Protein AF-A0A2H4T8H1-F1 (afdb_monomer)

Secondary structure (DSSP, 8-state):
-HHHHHHHHHHHHHHHHHHHHHHHHHHHHHHHHHHHHHHHHHHHS---GGGGG---

Foldseek 3Di:
DVVCCVPVVCVVVVCVVVVVVVVVVVVVVVVVVLLVVLVCCCPVVVDDPVSNPDDD

pLDDT: mean 90.31, std 7.23, range [61.28, 97.38]

Radius of gyration: 20.38 Å; Cα contacts (8 Å, |Δi|>4): 13; chains: 1; bounding box: 35×18×58 Å

Mean predicted aligned error: 5.93 Å

Structure (mmCIF, N/CA/C/O backbone):
data_AF-A0A2H4T8H1-F1
#
_entry.id   AF-A0A2H4T8H1-F1
#
loop_
_atom_site.group_PDB
_atom_site.id
_atom_site.type_symbol
_atom_site.label_atom_id
_atom_site.label_alt_id
_atom_site.label_comp_id
_atom_site.label_asym_id
_atom_site.label_entity_id
_atom_site.label_seq_id
_atom_site.pdbx_PDB_ins_code
_atom_site.Cartn_x
_atom_site.Cartn_y
_atom_site.Cartn_z
_atom_site.occupancy
_atom_site.B_iso_or_equiv
_atom_site.auth_seq_id
_atom_site.auth_comp_id
_atom_site.auth_asym_id
_atom_site.auth_atom_id
_atom_site.pdbx_PDB_model_num
ATOM 1 N N . TRP A 1 1 ? 14.285 5.799 -38.132 1.00 76.69 1 TRP A N 1
ATOM 2 C CA . TRP A 1 1 ? 14.779 4.449 -37.817 1.00 76.69 1 TRP A CA 1
ATOM 3 C C . TRP A 1 1 ? 15.421 4.367 -36.429 1.00 76.69 1 TRP A C 1
ATOM 5 O O . TRP A 1 1 ? 14.664 4.239 -35.489 1.00 76.69 1 TRP A O 1
ATOM 15 N N . PHE A 1 2 ? 16.734 4.573 -36.210 1.00 82.94 2 PHE A N 1
ATOM 16 C CA . PHE A 1 2 ? 17.35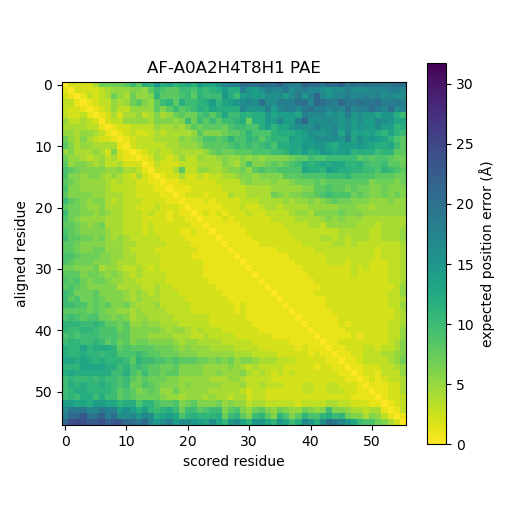3 4.369 -34.871 1.00 82.94 2 PHE A CA 1
ATOM 17 C C . PHE A 1 2 ? 16.675 5.127 -33.710 1.00 82.94 2 PHE A C 1
ATOM 19 O O . PHE A 1 2 ? 16.441 4.561 -32.648 1.00 82.94 2 PHE A O 1
ATOM 26 N N . MET A 1 3 ? 16.323 6.398 -33.920 1.00 82.19 3 MET A N 1
ATOM 27 C CA . MET A 1 3 ? 15.614 7.192 -32.909 1.00 82.19 3 MET A CA 1
ATOM 28 C C . MET A 1 3 ? 14.191 6.680 -32.631 1.00 82.19 3 MET A C 1
ATOM 30 O O . MET A 1 3 ? 13.720 6.793 -31.507 1.00 82.19 3 MET A O 1
ATOM 34 N N . GLU A 1 4 ? 13.505 6.094 -33.616 1.00 82.19 4 GLU A N 1
ATOM 35 C CA . GLU A 1 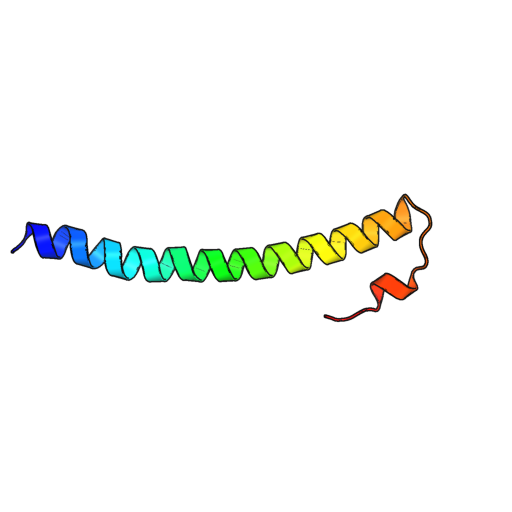4 ? 12.156 5.545 -33.418 1.00 82.19 4 GLU A CA 1
ATOM 36 C C . GLU A 1 4 ? 12.209 4.279 -32.561 1.00 82.19 4 GLU A C 1
ATOM 38 O O . GLU A 1 4 ? 11.462 4.184 -31.592 1.00 82.19 4 GLU A O 1
ATOM 43 N N . GLU A 1 5 ? 13.135 3.354 -32.831 1.00 78.94 5 GLU A N 1
ATOM 44 C CA . GLU A 1 5 ? 13.360 2.190 -31.966 1.00 78.94 5 GLU A CA 1
ATOM 45 C C . GLU A 1 5 ? 13.810 2.589 -30.550 1.00 7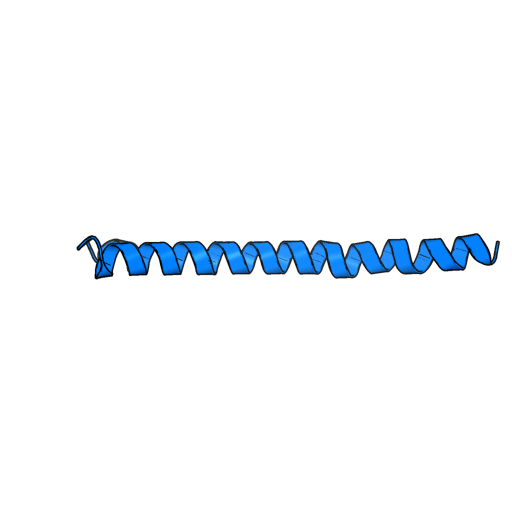8.94 5 GLU A C 1
ATOM 47 O O . GLU A 1 5 ? 13.336 2.010 -29.568 1.00 78.94 5 GLU A O 1
ATOM 52 N N . LEU A 1 6 ? 14.687 3.597 -30.431 1.00 82.94 6 LEU A N 1
ATOM 53 C CA . LEU A 1 6 ? 15.237 4.047 -29.149 1.00 82.94 6 LEU A CA 1
ATOM 54 C C . LEU A 1 6 ? 14.165 4.603 -28.205 1.00 82.94 6 LEU A C 1
ATOM 56 O O . LEU A 1 6 ? 14.277 4.414 -26.997 1.00 82.94 6 LEU A O 1
ATOM 60 N N . PHE A 1 7 ? 13.131 5.265 -28.728 1.00 76.44 7 PHE A N 1
ATOM 61 C CA . PHE A 1 7 ? 12.042 5.795 -27.901 1.00 76.44 7 PHE A CA 1
ATOM 62 C C . PHE A 1 7 ? 10.821 4.871 -27.849 1.00 76.44 7 PHE A C 1
ATOM 64 O O . PHE A 1 7 ? 10.152 4.825 -26.820 1.00 76.44 7 PHE A O 1
ATOM 71 N N . SER A 1 8 ? 10.551 4.089 -28.899 1.00 85.31 8 SER A N 1
ATOM 72 C CA . SER A 1 8 ? 9.414 3.162 -28.939 1.00 85.31 8 SER A CA 1
ATOM 73 C C . SER A 1 8 ? 9.595 1.990 -27.974 1.00 85.31 8 SER A C 1
ATOM 75 O O . SER A 1 8 ? 8.692 1.718 -27.185 1.00 85.31 8 SER A O 1
ATOM 77 N N . ALA A 1 9 ? 10.763 1.332 -27.945 1.00 84.88 9 ALA A N 1
ATOM 78 C CA . ALA A 1 9 ? 10.957 0.144 -27.108 1.00 84.88 9 ALA A CA 1
ATOM 79 C C . ALA A 1 9 ? 10.894 0.446 -25.592 1.00 84.88 9 ALA A C 1
ATOM 81 O O . ALA A 1 9 ? 10.133 -0.232 -24.894 1.00 84.88 9 ALA A O 1
ATOM 82 N N . PRO A 1 10 ? 11.585 1.470 -25.046 1.00 83.31 10 PRO A N 1
ATOM 83 C CA . PRO A 1 10 ? 11.448 1.826 -23.634 1.00 83.31 10 PRO A CA 1
ATOM 84 C C . PRO A 1 10 ? 10.064 2.368 -23.278 1.00 83.31 10 PRO A C 1
ATOM 86 O O . PRO A 1 10 ? 9.619 2.159 -22.158 1.00 83.31 10 PRO A O 1
ATOM 89 N N . LEU A 1 11 ? 9.360 3.034 -24.199 1.00 83.25 11 LEU A N 1
ATOM 90 C CA . LEU A 1 11 ? 8.011 3.536 -23.934 1.00 83.25 11 LEU A CA 1
ATOM 91 C C . LEU A 1 11 ? 6.979 2.400 -23.905 1.00 83.25 11 LEU A C 1
ATOM 93 O O . LEU A 1 11 ? 6.140 2.368 -23.006 1.00 83.25 11 LEU A O 1
ATOM 97 N N . HIS A 1 12 ? 7.080 1.430 -24.820 1.00 87.19 12 HIS A N 1
ATOM 98 C CA . HIS A 1 12 ? 6.207 0.254 -24.853 1.00 87.19 12 HIS A CA 1
ATOM 99 C C . HIS A 1 12 ? 6.409 -0.617 -23.607 1.00 87.19 12 HIS A C 1
ATOM 101 O O . HIS A 1 12 ? 5.468 -0.879 -22.860 1.00 87.19 12 HIS A O 1
ATOM 107 N N . TRP A 1 13 ? 7.653 -1.021 -23.337 1.00 87.31 13 TRP A N 1
ATOM 108 C CA . TRP A 1 13 ? 7.966 -1.897 -22.206 1.00 87.31 13 TRP A CA 1
ATOM 109 C C . TRP A 1 13 ? 7.941 -1.162 -20.865 1.00 87.31 13 TRP A C 1
ATOM 111 O O . TRP A 1 13 ? 7.542 -1.740 -19.857 1.00 87.31 13 TRP A O 1
ATOM 121 N N . GLY A 1 14 ? 8.298 0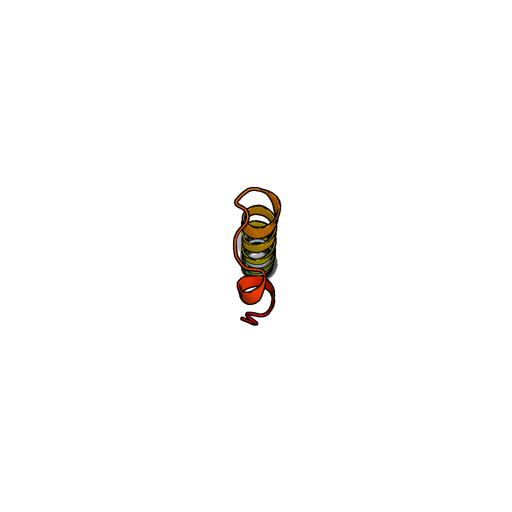.122 -20.845 1.00 86.94 14 GLY A N 1
ATOM 122 C CA . GLY A 1 14 ? 8.213 0.968 -19.658 1.00 86.94 14 GLY A CA 1
ATOM 123 C C . GLY A 1 14 ? 6.773 1.172 -19.207 1.00 86.94 14 GLY A C 1
ATOM 124 O O . GLY A 1 14 ? 6.497 1.030 -18.019 1.00 86.94 14 GLY A O 1
ATOM 125 N N . PHE A 1 15 ? 5.835 1.410 -20.132 1.00 85.56 15 PHE A N 1
ATOM 126 C CA . PHE A 1 15 ? 4.409 1.455 -19.799 1.00 85.56 15 PHE A CA 1
ATOM 127 C C . PHE A 1 15 ? 3.905 0.111 -19.269 1.00 85.56 15 PHE A C 1
ATOM 129 O O . PHE A 1 15 ? 3.185 0.082 -18.277 1.00 85.56 15 PHE A O 1
ATOM 136 N N . VAL A 1 16 ? 4.310 -1.007 -19.878 1.00 88.75 16 VAL A N 1
ATOM 137 C CA . VAL A 1 16 ? 3.922 -2.340 -19.397 1.00 88.75 16 VAL A CA 1
ATOM 138 C C . VAL A 1 16 ? 4.425 -2.550 -17.966 1.00 88.75 16 VAL A C 1
ATOM 140 O O . VAL A 1 16 ? 3.642 -2.874 -17.080 1.00 88.75 16 VAL A O 1
ATOM 143 N N . ILE A 1 17 ? 5.705 -2.310 -17.688 1.00 89.56 17 ILE A N 1
ATOM 144 C CA . ILE A 1 17 ? 6.260 -2.562 -16.353 1.00 89.56 17 ILE A CA 1
ATOM 145 C C . ILE A 1 17 ? 5.680 -1.583 -15.329 1.00 89.56 17 ILE A C 1
ATOM 147 O O . ILE A 1 17 ? 5.171 -2.006 -14.292 1.00 89.56 17 ILE A O 1
ATOM 151 N N . LEU A 1 18 ? 5.728 -0.278 -15.599 1.00 90.81 18 LEU A N 1
ATOM 152 C CA . LEU A 1 18 ? 5.330 0.751 -14.634 1.00 90.81 18 LEU A CA 1
ATOM 153 C C . LEU A 1 18 ? 3.810 0.860 -14.494 1.00 90.81 18 LEU A C 1
ATOM 155 O O . LEU A 1 18 ? 3.305 1.013 -13.387 1.00 90.81 18 LEU A O 1
ATOM 159 N N . GLY A 1 19 ? 3.073 0.734 -15.594 1.00 91.44 19 GLY A N 1
ATOM 160 C CA . GLY 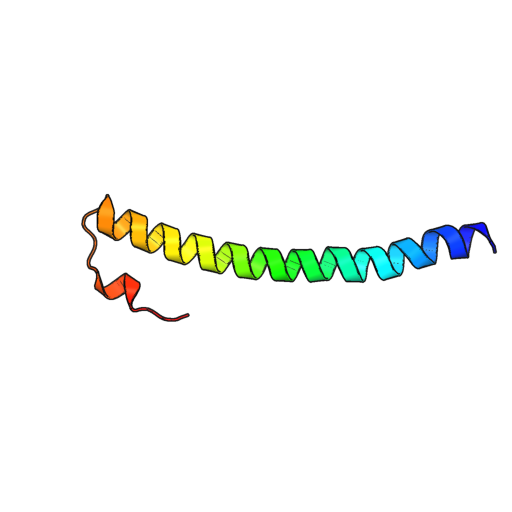A 1 19 ? 1.614 0.758 -15.593 1.00 91.44 19 GLY A CA 1
ATOM 161 C C . GLY A 1 19 ? 1.040 -0.435 -14.836 1.00 91.44 19 GLY A C 1
ATOM 162 O O . GLY A 1 19 ? 0.278 -0.251 -13.887 1.00 91.44 19 GLY A O 1
ATOM 163 N N . TRP A 1 20 ? 1.453 -1.660 -15.181 1.00 92.12 20 TRP A N 1
ATOM 164 C CA . TRP A 1 20 ? 0.941 -2.854 -14.501 1.00 92.12 20 TRP A CA 1
ATOM 165 C C . TRP A 1 20 ? 1.434 -2.976 -13.058 1.00 92.12 20 TRP A C 1
ATOM 167 O O . TRP A 1 20 ? 0.641 -3.341 -12.187 1.00 92.12 20 TRP A O 1
ATOM 177 N N . SER A 1 21 ? 2.690 -2.619 -12.761 1.00 94.75 21 SER A N 1
ATOM 178 C CA . SER A 1 21 ? 3.155 -2.573 -11.365 1.00 94.75 21 SER A CA 1
ATOM 179 C C . SER A 1 21 ? 2.414 -1.516 -10.547 1.00 94.75 21 SER A C 1
ATOM 181 O O . SER A 1 21 ? 2.054 -1.790 -9.405 1.00 94.75 21 SER A O 1
ATOM 183 N N . GLY A 1 22 ? 2.112 -0.352 -11.130 1.00 94.56 22 GLY A N 1
ATOM 184 C CA . GLY A 1 22 ? 1.320 0.693 -10.488 1.00 94.56 22 GLY A CA 1
ATOM 185 C C . GLY A 1 22 ? -0.105 0.242 -10.175 1.00 94.56 22 GLY A C 1
ATOM 186 O O . GLY A 1 22 ? -0.576 0.444 -9.058 1.00 94.56 22 GLY A O 1
ATOM 187 N N . LEU A 1 23 ? -0.778 -0.431 -11.114 1.00 94.94 23 LEU A N 1
ATOM 188 C CA . LEU A 1 23 ? -2.116 -0.991 -10.887 1.00 94.94 23 LEU A CA 1
ATOM 189 C C . LEU A 1 23 ? -2.110 -2.069 -9.795 1.00 94.94 23 LEU A C 1
ATOM 191 O O . LEU A 1 23 ? -2.977 -2.065 -8.921 1.00 94.94 23 LEU A O 1
ATOM 195 N N . PHE A 1 24 ? -1.110 -2.954 -9.798 1.00 95.44 24 PHE A N 1
ATOM 196 C CA . PHE A 1 24 ? -0.932 -3.949 -8.741 1.00 95.44 24 PHE A CA 1
ATOM 197 C C . PHE A 1 24 ? -0.698 -3.289 -7.373 1.00 95.44 24 PHE A C 1
ATOM 199 O O . PHE A 1 24 ? -1.394 -3.600 -6.405 1.00 95.44 24 PHE A O 1
ATOM 206 N N . ALA A 1 25 ? 0.235 -2.336 -7.299 1.00 97.06 25 ALA A N 1
ATOM 207 C CA . ALA A 1 25 ? 0.542 -1.603 -6.077 1.00 97.06 25 ALA A CA 1
ATOM 208 C C . ALA A 1 25 ? -0.675 -0.821 -5.562 1.00 97.06 25 ALA A C 1
ATOM 210 O O . ALA A 1 25 ? -0.939 -0.833 -4.363 1.00 97.06 25 ALA A O 1
ATOM 211 N N . GLY A 1 26 ? -1.456 -0.205 -6.454 1.00 96.50 26 GLY A N 1
ATOM 212 C CA . GLY A 1 26 ? -2.711 0.466 -6.117 1.00 96.50 26 GLY A CA 1
ATOM 213 C C . GLY A 1 26 ? -3.747 -0.486 -5.516 1.00 96.50 26 GLY A C 1
ATOM 214 O O . GLY A 1 26 ? -4.360 -0.162 -4.499 1.00 96.50 26 GLY A O 1
ATOM 215 N N . GLY A 1 27 ? -3.897 -1.688 -6.079 1.00 95.25 27 GLY A N 1
ATOM 216 C CA . GLY A 1 27 ? -4.780 -2.723 -5.534 1.00 95.25 27 GLY A CA 1
ATOM 217 C C . GLY A 1 27 ? -4.371 -3.177 -4.129 1.00 95.25 27 GLY A C 1
ATOM 218 O O . GLY A 1 27 ? -5.212 -3.265 -3.234 1.00 95.25 27 GLY A O 1
ATOM 219 N N . VAL A 1 28 ? -3.073 -3.407 -3.910 1.00 96.44 28 VAL A N 1
ATOM 220 C CA . VAL A 1 28 ? -2.531 -3.757 -2.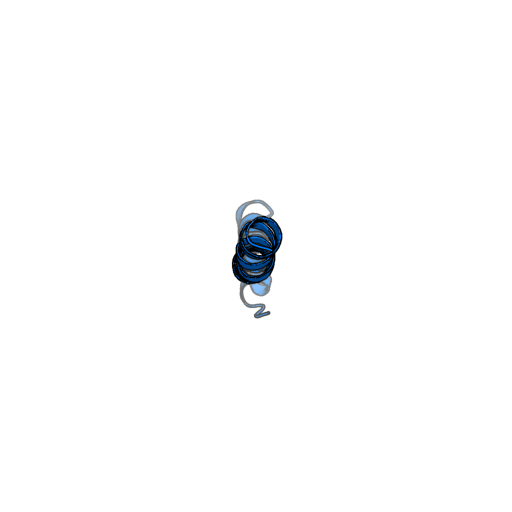587 1.00 96.44 28 VAL A CA 1
ATOM 221 C C . VAL A 1 28 ? -2.700 -2.598 -1.599 1.00 96.44 28 VAL A C 1
ATOM 223 O O . VAL A 1 28 ? -3.139 -2.812 -0.469 1.00 96.44 28 VAL A O 1
ATOM 226 N N . ALA A 1 29 ? -2.416 -1.365 -2.020 1.00 97.38 29 ALA A N 1
ATOM 227 C CA . ALA A 1 29 ? -2.576 -0.176 -1.190 1.00 97.38 29 ALA A CA 1
ATOM 228 C C . ALA A 1 29 ? -4.031 0.011 -0.738 1.00 97.38 29 ALA A C 1
ATOM 230 O O . ALA A 1 29 ? -4.269 0.247 0.445 1.00 97.38 29 ALA A O 1
ATOM 231 N N . ALA A 1 30 ? -5.005 -0.163 -1.638 1.00 96.19 30 ALA A N 1
ATOM 232 C CA . ALA A 1 30 ? -6.423 -0.083 -1.297 1.00 96.19 30 ALA A CA 1
ATOM 233 C C . ALA A 1 30 ? -6.810 -1.112 -0.221 1.00 96.19 30 ALA A C 1
ATOM 235 O O . ALA A 1 30 ? -7.427 -0.751 0.779 1.00 96.19 30 ALA A O 1
ATOM 236 N N . GLN A 1 31 ? -6.375 -2.369 -0.368 1.00 95.38 31 GLN A N 1
ATOM 237 C CA . GLN A 1 31 ? -6.623 -3.412 0.633 1.00 95.38 31 GLN A CA 1
ATOM 238 C C . GLN A 1 31 ? -6.022 -3.050 2.000 1.00 95.38 31 GLN A C 1
ATOM 240 O O . GLN A 1 31 ? -6.695 -3.184 3.024 1.00 95.38 31 GLN A O 1
ATOM 245 N N . ILE A 1 32 ? -4.779 -2.555 2.030 1.00 96.38 32 ILE A N 1
ATOM 246 C CA . ILE A 1 32 ? -4.109 -2.135 3.270 1.00 96.38 32 ILE A CA 1
ATOM 247 C C . ILE A 1 32 ? -4.871 -0.985 3.931 1.00 96.38 32 ILE A C 1
ATOM 249 O O . ILE A 1 32 ? -5.171 -1.064 5.123 1.00 96.38 32 ILE A O 1
ATOM 253 N N . ILE A 1 33 ? -5.220 0.056 3.170 1.00 96.88 33 ILE A N 1
ATOM 254 C CA . ILE A 1 33 ? -5.926 1.236 3.683 1.00 96.88 33 ILE A CA 1
ATOM 255 C C . ILE A 1 33 ? -7.282 0.839 4.266 1.00 96.88 33 ILE A C 1
ATOM 257 O O . ILE A 1 33 ? -7.602 1.249 5.379 1.00 96.88 33 ILE A O 1
ATOM 261 N N . THR A 1 34 ? -8.057 -0.007 3.584 1.00 95.25 34 THR A N 1
ATOM 262 C CA . THR A 1 34 ? -9.347 -0.485 4.103 1.00 95.25 34 THR A CA 1
ATOM 263 C C . THR A 1 34 ? -9.185 -1.239 5.422 1.00 95.25 34 THR A C 1
ATOM 265 O O . THR A 1 34 ? -9.925 -0.995 6.376 1.00 95.25 34 THR A O 1
ATOM 268 N N . ARG A 1 35 ? -8.197 -2.138 5.525 1.00 94.94 35 ARG A N 1
ATOM 269 C CA . ARG A 1 35 ? -7.949 -2.889 6.768 1.00 94.94 35 ARG A CA 1
ATOM 270 C C . ARG A 1 35 ? -7.469 -1.976 7.89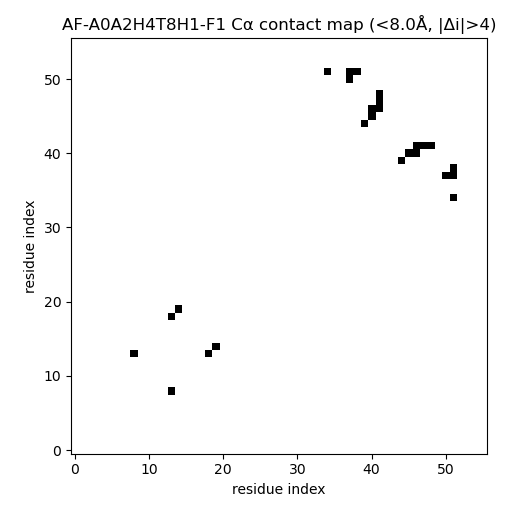4 1.00 94.94 35 ARG A C 1
ATOM 272 O O . ARG A 1 35 ? -7.885 -2.165 9.036 1.00 94.94 35 ARG A O 1
ATOM 279 N N . TYR A 1 36 ? -6.637 -0.989 7.574 1.00 96.19 36 TYR A N 1
ATOM 280 C CA . TYR A 1 36 ? -6.163 -0.000 8.534 1.00 96.19 36 TYR A CA 1
ATOM 281 C C . TYR A 1 36 ? -7.304 0.892 9.038 1.00 96.19 36 TYR A C 1
ATOM 283 O O . TYR A 1 36 ? -7.446 1.045 10.247 1.00 96.19 36 TYR A O 1
ATOM 291 N N . SER A 1 37 ? -8.172 1.380 8.145 1.00 95.31 37 SER A N 1
ATOM 292 C CA . SER A 1 37 ? -9.366 2.164 8.495 1.00 95.31 37 SER A CA 1
ATOM 293 C C . SER A 1 37 ? -10.274 1.410 9.469 1.00 95.31 37 SER A C 1
ATOM 295 O O . SER A 1 37 ? -10.653 1.942 10.511 1.00 95.31 37 SER A O 1
ATOM 297 N N . ASN A 1 38 ? -10.553 0.133 9.189 1.00 94.88 38 ASN A N 1
ATOM 298 C CA . ASN A 1 38 ? -11.367 -0.701 10.077 1.00 94.88 38 ASN A CA 1
ATOM 299 C C . ASN A 1 38 ? -10.727 -0.855 11.467 1.00 94.88 38 ASN A C 1
ATOM 301 O O . ASN A 1 38 ? -11.427 -0.880 12.478 1.00 94.88 38 ASN A O 1
ATOM 305 N N . LEU A 1 39 ? -9.396 -0.970 11.536 1.00 95.75 39 LEU A N 1
ATOM 306 C CA . LEU A 1 39 ? -8.684 -1.050 12.810 1.00 95.75 39 LEU A CA 1
ATOM 307 C C . LEU A 1 39 ? -8.759 0.273 13.575 1.00 95.75 39 LEU A C 1
ATOM 309 O O . LEU A 1 39 ? -9.040 0.260 14.773 1.00 95.75 39 LEU A O 1
ATOM 313 N N . THR A 1 40 ? -8.540 1.405 12.901 1.00 96.50 40 THR A N 1
ATOM 314 C CA . THR A 1 40 ? -8.634 2.722 13.539 1.00 96.50 40 THR A CA 1
ATOM 315 C C . THR A 1 40 ? -10.038 2.984 14.067 1.00 96.50 40 THR A C 1
ATOM 317 O O . THR A 1 40 ? -10.169 3.472 15.182 1.00 96.50 40 THR A O 1
ATOM 320 N N . ASP A 1 41 ? -11.083 2.562 13.356 1.00 94.94 41 ASP A N 1
ATOM 321 C CA . ASP A 1 41 ? -12.465 2.695 13.823 1.00 94.94 41 ASP A CA 1
ATOM 322 C C . ASP A 1 41 ? -12.756 1.860 15.074 1.00 94.94 41 ASP A C 1
ATOM 324 O O . ASP A 1 41 ? -13.417 2.318 16.008 1.00 94.94 41 ASP A O 1
ATOM 328 N N . VAL A 1 42 ? -12.233 0.639 15.146 1.00 96.00 42 VAL A N 1
ATOM 329 C CA . VAL A 1 42 ? -12.396 -0.201 16.339 1.00 96.00 42 VAL A CA 1
ATOM 330 C C . VAL A 1 42 ? -11.655 0.389 17.543 1.00 96.00 42 VAL A C 1
ATOM 332 O O . VAL A 1 42 ? -12.191 0.369 18.649 1.00 96.00 42 VAL A O 1
ATOM 335 N N . ILE A 1 43 ? -10.435 0.900 17.346 1.00 96.81 43 ILE A N 1
ATOM 336 C CA . ILE A 1 43 ? -9.578 1.374 18.444 1.00 96.81 43 ILE A CA 1
ATOM 337 C C . ILE A 1 43 ? -9.941 2.793 18.899 1.00 96.81 43 ILE A C 1
ATOM 339 O O . ILE A 1 43 ? -10.032 3.032 20.100 1.00 96.81 43 ILE A O 1
ATOM 343 N N . TRP A 1 44 ? 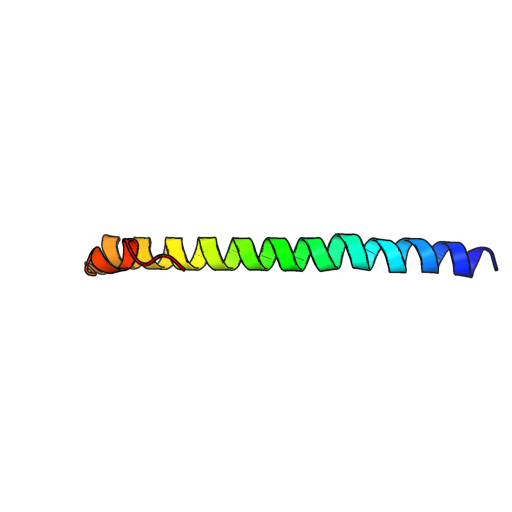-10.161 3.728 17.972 1.00 96.88 44 TRP A N 1
ATOM 344 C CA . TRP A 1 44 ? -10.454 5.131 18.293 1.00 96.88 44 TRP A CA 1
ATOM 345 C C . TRP A 1 44 ? -11.950 5.421 18.419 1.00 96.88 44 TRP A C 1
ATOM 347 O O . TRP A 1 44 ? -12.339 6.200 19.285 1.00 96.88 44 TRP A O 1
ATOM 357 N N . ASN A 1 45 ? -12.796 4.784 17.603 1.00 94.94 45 ASN A N 1
ATOM 358 C CA . ASN A 1 45 ? -14.235 5.076 17.553 1.00 94.94 45 ASN A CA 1
ATOM 359 C C . ASN A 1 45 ? -15.092 4.058 18.333 1.00 94.94 45 ASN A C 1
ATOM 361 O O . ASN A 1 45 ? -16.320 4.096 18.246 1.00 94.94 45 ASN A O 1
ATOM 365 N N . ASN A 1 46 ? -14.465 3.149 19.096 1.00 93.25 46 ASN A N 1
ATOM 366 C CA . ASN A 1 46 ? -15.122 2.071 19.852 1.00 93.25 46 ASN A CA 1
ATOM 367 C C . ASN A 1 46 ? -16.122 1.249 19.010 1.00 93.25 46 ASN A C 1
ATOM 369 O O . ASN A 1 46 ? -17.138 0.770 19.519 1.00 93.25 46 ASN A O 1
ATOM 373 N N . GLN A 1 47 ? -15.856 1.094 17.708 1.00 93.12 47 GLN A N 1
ATOM 374 C CA . GLN A 1 47 ? -16.709 0.309 16.818 1.00 93.12 47 GLN A CA 1
ATOM 375 C C . GLN A 1 47 ? -16.629 -1.194 17.125 1.00 93.12 47 GLN A C 1
ATOM 377 O 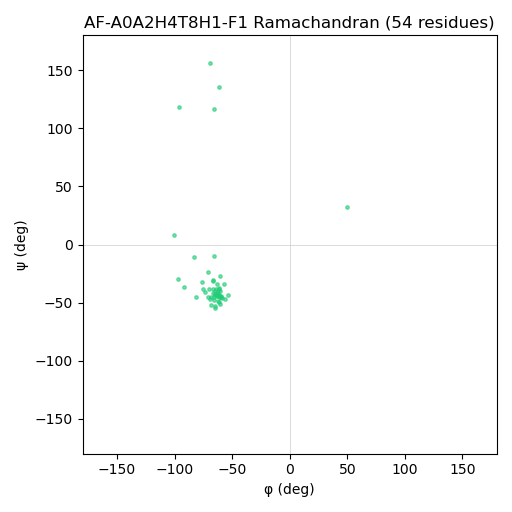O . GLN A 1 47 ? -15.646 -1.708 17.666 1.00 93.12 47 GLN A O 1
ATOM 382 N N . SER A 1 48 ? -17.681 -1.926 16.748 1.00 94.12 48 SER A N 1
ATOM 383 C CA . SER A 1 48 ? -17.747 -3.376 16.940 1.00 94.12 48 SER A CA 1
ATOM 384 C C . SER A 1 48 ? -16.635 -4.102 16.180 1.00 94.12 48 SER A C 1
ATOM 386 O O . SER A 1 48 ? -16.426 -3.885 14.987 1.00 94.12 48 SER A O 1
ATOM 388 N N . LYS A 1 49 ? -15.982 -5.064 16.843 1.00 94.56 49 LYS A N 1
ATOM 389 C CA . LYS A 1 49 ? -14.892 -5.871 16.264 1.00 94.56 49 LYS A CA 1
ATOM 390 C C . LYS A 1 49 ? -15.334 -6.792 15.123 1.00 94.56 49 LYS A C 1
ATOM 392 O O . LYS A 1 49 ? -14.483 -7.356 14.441 1.00 94.56 49 LYS A O 1
ATOM 397 N N . VAL A 1 50 ? -16.641 -6.939 14.891 1.00 93.94 50 VAL A N 1
ATOM 398 C CA . VAL A 1 50 ? -17.198 -7.766 13.807 1.00 93.94 50 VAL A CA 1
ATOM 399 C C . VAL A 1 50 ? -16.666 -7.326 12.436 1.00 93.94 50 VAL A C 1
ATOM 401 O O . VAL A 1 50 ? -16.388 -8.182 11.598 1.00 93.94 50 VAL A O 1
ATOM 404 N N . ILE A 1 51 ? -16.420 -6.024 12.238 1.00 89.88 51 ILE A N 1
ATOM 405 C CA . ILE A 1 51 ? -15.894 -5.470 10.978 1.00 89.88 51 ILE A CA 1
ATOM 406 C C . ILE A 1 51 ? -14.509 -6.024 10.598 1.00 89.88 51 ILE A C 1
ATOM 408 O O . ILE A 1 51 ? -14.182 -6.136 9.418 1.00 89.88 51 ILE A O 1
ATOM 412 N N . LEU A 1 52 ? -13.699 -6.443 11.578 1.00 91.31 52 LEU A N 1
ATOM 413 C CA . LEU A 1 52 ? -12.354 -6.983 11.342 1.00 91.31 52 LEU A CA 1
ATOM 414 C C . LEU A 1 52 ? -12.381 -8.375 10.696 1.00 91.31 52 LEU A C 1
ATOM 416 O O . LEU A 1 52 ? -11.421 -8.770 10.023 1.00 91.31 52 LEU A O 1
ATOM 420 N N . ASN A 1 53 ? -13.484 -9.102 10.879 1.00 92.75 53 ASN A N 1
ATOM 421 C CA . ASN A 1 53 ? -13.675 -10.444 10.337 1.00 92.75 53 ASN A CA 1
ATOM 422 C C . ASN A 1 53 ? -14.159 -10.434 8.887 1.00 92.75 53 ASN A C 1
ATOM 424 O O . ASN A 1 53 ? -14.146 -11.485 8.248 1.00 92.75 53 ASN A O 1
ATOM 428 N N . ASN A 1 54 ? -14.561 -9.272 8.362 1.00 84.12 54 ASN A N 1
ATOM 429 C CA . ASN A 1 54 ? -14.975 -9.166 6.975 1.00 84.12 54 ASN A CA 1
ATOM 430 C C . ASN A 1 54 ? -13.771 -9.434 6.062 1.00 84.12 54 ASN A C 1
ATOM 432 O O . ASN A 1 54 ? -12.764 -8.715 6.113 1.00 84.12 54 ASN A O 1
ATOM 436 N N . ARG A 1 55 ? -13.864 -10.501 5.270 1.00 74.88 55 ARG A N 1
ATOM 437 C CA . ARG A 1 55 ? -12.886 -10.831 4.236 1.00 74.88 55 ARG A CA 1
ATOM 438 C C . ARG A 1 55 ? -13.435 -10.267 2.934 1.00 74.88 55 ARG A C 1
ATOM 440 O O . ARG A 1 55 ? -14.546 -10.624 2.552 1.00 74.88 55 ARG A O 1
ATOM 447 N N . LEU A 1 56 ? -12.687 -9.338 2.341 1.00 61.28 56 LEU A N 1
ATOM 448 C CA . LEU A 1 56 ? -12.842 -9.011 0.926 1.00 61.28 56 LEU A CA 1
ATOM 449 C C . LEU A 1 56 ? -12.609 -10.278 0.094 1.00 61.28 56 LEU A C 1
ATOM 451 O O . LEU A 1 56 ? -11.741 -11.083 0.514 1.00 61.28 56 LEU A O 1
#

Solvent-accessible surface area (backbone atoms only — not comparable to full-atom values): 3254 Å² total; per-residue (Å²): 106,75,69,53,56,65,52,48,53,55,51,56,53,43,47,53,54,53,50,52,49,47,54,51,50,50,54,52,48,52,56,50,50,54,56,50,50,54,49,49,37,35,70,77,67,70,41,71,70,69,68,74,70,62,75,131

Sequence (56 aa):
WFMEELFSAPLHWGFVILGWSGLFAGGVAAQIITRYSNLTDVIWNNQSKVILNNRL